Protein AF-A0A1M3NTA5-F1 (afdb_monomer)

Foldseek 3Di:
DDDPDDDDPPDPDDPPPPVLQDLAAKWWKWKAFQVGDTWIWMKGWADDDNFKIKMWTDGVDIKIWIWGDDDQKIKTWIDDPNWIKIKIWGQDPQRKTWIWMDTPPDPGIMTMITHHDD

Sequence (118 aa):
MKHLLAACAVLIATAGAAQAQNVAGSYNVIGVNVNGTDYRGRARIVITSENSCRIIWDVGTVSEGICMRNSNAFTAAYSLKGKVGLAIYQIMNDGSMQGLWTLADTQGVGRETLVPAR

Radius of gyration: 19.53 Å; Cα contacts (8 Å, |Δi|>4): 241; chains: 1; bounding box: 49×52×58 Å

Nearest PDB structures (foldseek):
  8ah9-assembly1_A  TM=8.790E-01  e=3.382E-04  synthetic construc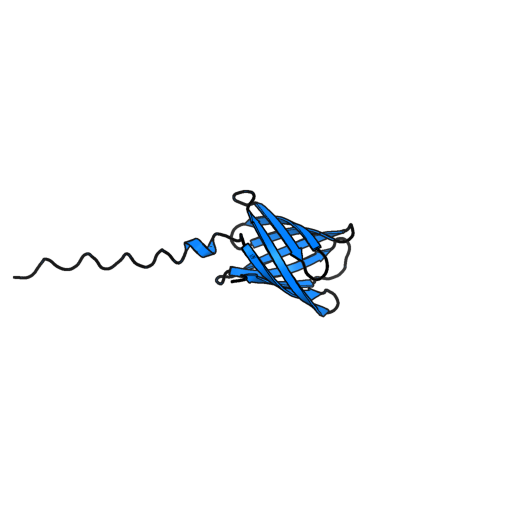t
  6czg-assembly2_B  TM=8.532E-01  e=1.006E-03  synthetic construct
  2flj-assembly1_A  TM=5.642E-01  e=1.076E-01  Locusta migratoria
  1ftp-assembly1_B  TM=5.532E-01  e=1.324E-01  Schistocerca gregaria
  2a0a-assembly1_A  TM=5.587E-01  e=1.685E+00  Dermatophagoides farinae

Solvent-accessible surface area (backbone atoms only — not comparable to full-atom values): 6703 Å² total; per-residue (Å²): 132,92,91,86,88,88,88,86,87,84,82,92,77,70,83,73,65,67,65,80,74,58,82,58,46,47,24,37,35,46,33,31,43,64,88,66,51,76,49,57,37,38,34,40,34,45,73,75,51,100,47,35,29,39,38,38,39,40,58,92,56,79,34,51,28,49,28,41,50,57,93,52,40,38,35,34,44,32,52,55,97,91,34,52,29,47,35,44,24,43,53,44,97,87,63,28,29,49,32,40,32,40,46,66,100,52,90,70,52,24,41,37,35,38,36,70,54,130

Secondary structure (DSSP, 8-state):
------S----SS-TTSSGGG---EEEEEEEE-TTS-EEEEEEEEEE-SSSEEEEEEESSSEEEEEEEEETTEEEEEEEETTEEEEEEEEEPTTS-EEEEEEETT-SS-EEEEEEE--

pLDDT: mean 88.26, std 17.16, range [39.53, 98.75]

Mean predicted aligned error: 8.17 Å

Structure (mmCIF, N/CA/C/O backbone):
data_AF-A0A1M3NTA5-F1
#
_entry.id   AF-A0A1M3NTA5-F1
#
loop_
_atom_site.group_PDB
_atom_site.id
_atom_site.type_symbol
_atom_site.label_atom_id
_atom_site.label_alt_id
_atom_site.label_comp_id
_atom_site.label_asym_id
_atom_site.label_entity_id
_atom_site.label_seq_id
_atom_site.pdbx_PDB_ins_code
_atom_site.Cartn_x
_atom_site.Cartn_y
_atom_site.Cartn_z
_atom_site.occupancy
_atom_site.B_iso_or_equiv
_atom_site.auth_seq_id
_atom_site.auth_comp_id
_atom_site.auth_asym_id
_atom_site.auth_atom_id
_atom_site.pdbx_PDB_model_num
ATOM 1 N N . MET A 1 1 ? -35.380 -38.794 41.077 1.00 39.53 1 MET A N 1
ATOM 2 C CA . MET A 1 1 ? -35.005 -39.300 39.742 1.00 39.53 1 MET A CA 1
ATOM 3 C C . MET A 1 1 ? -34.845 -38.113 38.812 1.00 39.53 1 MET A C 1
ATOM 5 O O . MET A 1 1 ? -35.807 -37.388 38.629 1.00 39.53 1 MET A O 1
ATOM 9 N N . LYS A 1 2 ? -33.595 -37.900 38.369 1.00 45.53 2 LYS A N 1
ATOM 10 C CA . LYS A 1 2 ? -33.146 -37.318 37.091 1.00 45.53 2 LYS A CA 1
ATOM 11 C C . LYS A 1 2 ? -34.108 -36.321 36.444 1.00 45.53 2 LYS A C 1
ATOM 13 O O . LYS A 1 2 ? -35.054 -36.812 35.881 1.00 45.53 2 LYS A O 1
ATOM 18 N N . HIS A 1 3 ? -33.831 -35.014 36.462 1.00 48.41 3 HIS A N 1
ATOM 19 C CA . HIS A 1 3 ? -34.033 -34.068 35.337 1.00 48.41 3 HIS A CA 1
ATOM 20 C C . HIS A 1 3 ? -33.534 -32.675 35.761 1.00 48.41 3 HIS A C 1
ATOM 22 O O . HIS A 1 3 ? -34.300 -31.733 35.895 1.00 48.41 3 HIS A O 1
ATOM 28 N N . LEU A 1 4 ? -32.242 -32.546 36.048 1.00 53.94 4 LEU A N 1
ATOM 29 C CA . LEU A 1 4 ? -31.604 -31.258 36.333 1.00 53.94 4 LEU A CA 1
ATOM 30 C C . LEU A 1 4 ? -30.144 -31.430 35.948 1.00 53.94 4 LEU A C 1
ATOM 32 O O . LEU A 1 4 ? -29.360 -31.779 36.811 1.00 53.94 4 LEU A O 1
ATOM 36 N N . LEU A 1 5 ? -29.825 -31.362 34.652 1.00 52.88 5 LEU A N 1
ATOM 37 C CA . LEU A 1 5 ? -28.461 -31.285 34.095 1.00 52.88 5 LEU A CA 1
ATOM 38 C C . LEU A 1 5 ? -28.557 -31.393 32.564 1.00 52.88 5 LEU A C 1
ATOM 40 O O . LEU A 1 5 ? -28.482 -32.496 32.036 1.00 52.88 5 LEU A O 1
ATOM 44 N N . ALA A 1 6 ? -28.766 -30.276 31.860 1.00 53.50 6 ALA A N 1
ATOM 45 C CA . ALA A 1 6 ? -28.355 -30.103 30.455 1.00 53.50 6 ALA A CA 1
ATOM 46 C C . ALA A 1 6 ? -28.745 -28.703 29.944 1.00 53.50 6 ALA A C 1
ATOM 48 O O . ALA A 1 6 ? -29.707 -28.569 29.196 1.00 53.50 6 ALA A O 1
ATOM 49 N N . ALA A 1 7 ? -28.036 -27.643 30.349 1.00 52.34 7 ALA A N 1
ATOM 50 C CA . ALA A 1 7 ? -28.227 -26.324 29.721 1.00 52.34 7 ALA A CA 1
ATOM 51 C C . ALA A 1 7 ? -27.007 -25.378 29.776 1.00 52.34 7 ALA A C 1
ATOM 53 O O . ALA A 1 7 ? -27.181 -24.175 29.639 1.00 52.34 7 ALA A O 1
ATOM 54 N N . CYS A 1 8 ? -25.774 -25.870 29.968 1.00 51.50 8 CYS A N 1
ATOM 55 C CA . CYS A 1 8 ? -24.600 -24.990 30.154 1.00 51.50 8 CYS A CA 1
ATOM 56 C C . CYS A 1 8 ? -23.442 -25.198 29.164 1.00 51.50 8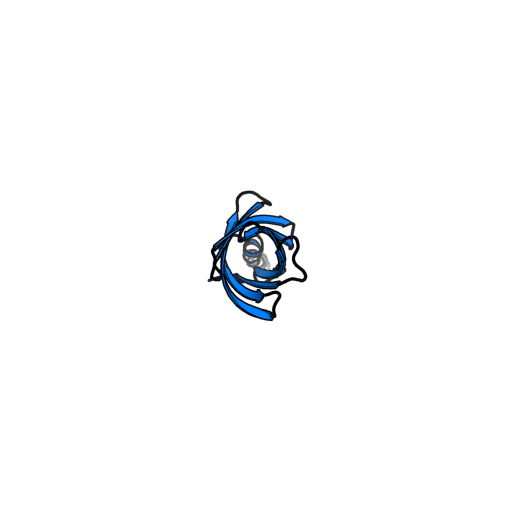 CYS A C 1
ATOM 58 O O . CYS A 1 8 ? -22.317 -24.814 29.464 1.00 51.50 8 CYS A O 1
ATOM 60 N N . ALA A 1 9 ? -23.666 -25.784 27.986 1.00 56.34 9 ALA A N 1
ATOM 61 C CA . ALA A 1 9 ? -22.557 -26.166 27.105 1.00 56.34 9 ALA A CA 1
ATOM 62 C C . ALA A 1 9 ? -22.636 -25.606 25.676 1.00 56.34 9 ALA A C 1
ATOM 64 O O . ALA A 1 9 ? -22.388 -26.355 24.745 1.00 56.34 9 ALA A O 1
ATOM 65 N N . VAL A 1 10 ? -22.947 -24.318 25.466 1.00 58.44 10 VAL A N 1
ATOM 66 C CA . VAL A 1 10 ? -22.699 -23.665 24.157 1.00 58.44 10 VAL A CA 1
ATOM 67 C C . VAL A 1 10 ? -22.434 -22.158 24.316 1.00 58.44 10 VAL A C 1
ATOM 69 O O . VAL A 1 10 ? -23.292 -21.352 23.984 1.00 58.44 10 VAL A O 1
ATOM 72 N N . LEU A 1 11 ? -21.269 -21.734 24.825 1.00 56.88 11 LEU A N 1
ATOM 73 C CA . LEU A 1 11 ? -20.899 -20.300 24.794 1.00 56.88 11 LEU A CA 1
ATOM 74 C C . LEU A 1 11 ? -19.419 -19.983 24.488 1.00 56.88 11 LEU A C 1
ATOM 76 O O . LEU A 1 11 ? -19.045 -18.817 24.501 1.00 56.88 11 LEU A O 1
ATOM 80 N N . ILE A 1 12 ? -18.561 -20.954 24.153 1.00 58.28 12 ILE A N 1
ATOM 81 C CA . ILE A 1 12 ? -17.101 -20.710 24.062 1.00 58.28 12 ILE A CA 1
ATOM 82 C C . ILE A 1 12 ? -16.566 -20.746 22.618 1.00 58.28 12 ILE A C 1
ATOM 84 O O . ILE A 1 12 ? -15.575 -21.411 22.343 1.00 58.28 12 ILE A O 1
ATOM 88 N N . ALA A 1 13 ? -17.194 -20.051 21.663 1.00 56.25 13 ALA A N 1
ATOM 89 C CA . ALA A 1 13 ? -16.658 -20.028 20.289 1.00 56.25 13 ALA A CA 1
ATOM 90 C C . ALA A 1 13 ? -16.772 -18.700 19.518 1.00 56.25 13 ALA A C 1
ATOM 92 O O . ALA A 1 13 ? -16.541 -18.687 18.314 1.00 56.25 13 ALA A O 1
ATOM 93 N N . THR A 1 14 ? -17.081 -17.566 20.156 1.00 52.53 14 THR A N 1
ATOM 94 C CA . THR A 1 14 ? -17.245 -16.289 19.423 1.00 52.53 14 THR A CA 1
ATOM 95 C C . THR A 1 14 ? -16.035 -15.350 19.477 1.00 52.53 14 THR A C 1
ATOM 97 O O . THR A 1 14 ? -15.996 -14.374 18.733 1.00 52.53 14 THR A O 1
ATOM 100 N N . ALA A 1 15 ? -15.002 -15.642 20.274 1.00 52.66 15 ALA A N 1
ATOM 101 C CA . ALA A 1 15 ? -13.859 -14.732 20.433 1.00 52.66 15 ALA A CA 1
ATOM 102 C C . ALA A 1 15 ? -12.893 -14.690 19.226 1.00 52.66 15 ALA A C 1
ATOM 104 O O . ALA A 1 15 ? -12.071 -13.782 19.134 1.00 52.66 15 ALA A O 1
ATOM 105 N N . GLY A 1 16 ? -12.988 -15.635 18.282 1.00 49.69 16 GLY A N 1
ATOM 106 C CA . GLY A 1 16 ? -12.092 -15.698 17.118 1.00 49.69 16 GLY A CA 1
ATOM 107 C C . GLY A 1 16 ? -12.456 -14.756 15.962 1.00 49.69 16 GLY A C 1
ATOM 108 O O . GLY A 1 16 ? -11.601 -14.445 15.138 1.00 49.69 16 GLY A O 1
ATOM 109 N N . ALA A 1 17 ? -13.701 -14.275 15.892 1.00 49.38 17 ALA A N 1
ATOM 110 C CA . ALA A 1 17 ? -14.191 -13.528 14.728 1.00 49.38 17 ALA A CA 1
ATOM 111 C C . ALA A 1 17 ? -13.852 -12.023 14.754 1.00 49.38 17 ALA A C 1
ATOM 113 O O . ALA A 1 17 ? -13.870 -11.372 13.712 1.00 49.38 17 ALA A O 1
ATOM 114 N N . ALA A 1 18 ? -13.510 -11.463 15.919 1.0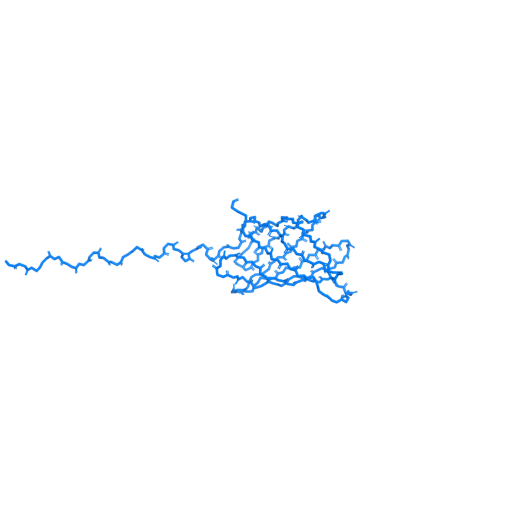0 47.78 18 ALA A N 1
ATOM 115 C CA . ALA A 1 18 ? -13.283 -10.022 16.068 1.00 47.78 18 ALA A CA 1
ATOM 116 C C . ALA A 1 18 ? -11.892 -9.554 15.587 1.00 47.78 18 ALA A C 1
ATOM 118 O O . ALA A 1 18 ? -11.700 -8.374 15.305 1.00 47.78 18 ALA A O 1
ATOM 119 N N . GLN A 1 19 ? -10.917 -10.460 15.453 1.00 49.56 19 GLN A N 1
ATOM 120 C CA . GLN A 1 19 ? -9.569 -10.120 14.966 1.00 49.56 19 GLN A CA 1
ATOM 121 C C . GLN A 1 19 ? -9.522 -9.944 13.436 1.00 49.56 19 GLN A C 1
ATOM 123 O O . GLN A 1 19 ? -8.742 -9.139 12.940 1.00 49.56 19 GLN A O 1
ATOM 128 N N . ALA A 1 20 ? -10.411 -10.604 12.681 1.00 51.66 20 ALA A N 1
ATOM 129 C CA . ALA A 1 20 ? -10.488 -10.481 11.216 1.00 51.66 20 ALA A CA 1
ATOM 130 C C . ALA A 1 20 ? -11.051 -9.121 10.735 1.00 51.66 20 ALA A C 1
ATOM 132 O O . ALA A 1 20 ? -11.089 -8.823 9.537 1.00 51.66 20 ALA A O 1
ATOM 133 N N . GLN A 1 21 ? -11.512 -8.277 11.662 1.00 62.25 21 GLN A N 1
ATOM 134 C CA . GLN A 1 21 ? -12.144 -7.001 11.340 1.00 62.25 21 GLN A CA 1
ATOM 135 C C . GLN A 1 21 ? -11.199 -5.804 11.403 1.00 62.25 21 GLN A C 1
ATOM 137 O O . GLN A 1 21 ? -11.566 -4.767 10.859 1.00 62.25 21 GLN A O 1
ATOM 142 N N . ASN A 1 22 ? -9.992 -5.906 11.965 1.00 79.94 22 ASN A N 1
ATOM 143 C CA . ASN A 1 22 ? -9.098 -4.752 12.062 1.00 79.94 22 ASN A CA 1
ATOM 144 C C . ASN A 1 22 ? -7.822 -4.947 11.235 1.00 79.94 22 ASN A C 1
ATOM 146 O O . ASN A 1 22 ? -7.033 -5.841 11.506 1.00 79.94 22 ASN A O 1
ATOM 150 N N . VAL A 1 23 ? -7.621 -4.082 10.237 1.00 92.81 23 VAL A N 1
ATOM 151 C CA . VAL A 1 23 ? -6.410 -4.068 9.397 1.00 92.81 23 VAL A CA 1
ATOM 152 C C . VAL A 1 23 ? -5.287 -3.207 9.985 1.00 92.81 23 VAL A C 1
ATOM 154 O O . VAL A 1 23 ? -4.194 -3.168 9.424 1.00 92.81 23 VAL A O 1
ATOM 157 N N . ALA A 1 24 ? -5.523 -2.520 11.108 1.00 95.06 24 ALA A N 1
ATOM 158 C CA . ALA A 1 24 ? -4.489 -1.784 11.827 1.00 95.06 24 ALA A CA 1
ATOM 159 C C . ALA A 1 24 ? -3.334 -2.702 12.227 1.00 95.06 24 ALA A C 1
ATOM 161 O O . ALA A 1 24 ? -3.548 -3.834 12.656 1.00 95.06 24 ALA A O 1
ATOM 162 N N . GLY A 1 25 ? -2.115 -2.176 12.189 1.00 96.19 25 GLY A N 1
ATOM 163 C CA . GLY A 1 25 ? -0.957 -2.890 12.707 1.00 96.19 25 GLY A CA 1
ATOM 164 C C . GLY A 1 25 ? 0.264 -2.776 11.819 1.00 96.19 25 GLY A C 1
ATOM 165 O O . GLY A 1 25 ? 0.330 -1.956 10.904 1.00 96.19 25 GLY A O 1
ATOM 166 N N . SER A 1 26 ? 1.258 -3.591 12.144 1.00 98.00 26 SER A N 1
ATOM 167 C CA . SER A 1 26 ? 2.504 -3.694 11.395 1.00 98.00 26 SER A CA 1
ATOM 168 C C . SER A 1 26 ? 2.487 -4.964 10.553 1.00 98.00 26 SER A C 1
ATOM 170 O O . SER A 1 26 ? 1.988 -5.995 10.993 1.00 98.00 26 SER A O 1
ATOM 172 N N . TYR A 1 27 ? 3.078 -4.897 9.367 1.00 98.56 27 TYR A N 1
ATOM 173 C CA . TYR A 1 27 ? 3.156 -5.997 8.415 1.00 98.56 27 TYR A CA 1
ATOM 174 C C . TYR A 1 27 ? 4.585 -6.132 7.901 1.00 98.56 27 TYR A C 1
ATOM 176 O O . TYR A 1 27 ? 5.304 -5.143 7.756 1.00 98.56 27 TYR A O 1
ATOM 184 N N . ASN A 1 28 ? 4.989 -7.359 7.602 1.00 98.62 28 ASN A N 1
ATOM 185 C CA . ASN A 1 28 ? 6.134 -7.637 6.752 1.00 98.62 28 ASN A CA 1
ATOM 186 C C . ASN A 1 28 ? 5.674 -7.591 5.293 1.00 98.62 28 ASN A C 1
ATOM 188 O O . ASN A 1 28 ? 4.643 -8.168 4.953 1.00 98.62 28 ASN A O 1
ATOM 192 N N . VAL A 1 29 ? 6.446 -6.923 4.444 1.00 98.69 29 VAL A N 1
ATOM 193 C CA . VAL A 1 29 ? 6.198 -6.830 3.003 1.00 98.69 29 VAL A CA 1
ATOM 194 C C . VAL A 1 29 ? 7.099 -7.831 2.298 1.00 98.69 29 VAL A C 1
ATOM 196 O O . VAL A 1 29 ? 8.309 -7.847 2.537 1.00 98.69 29 VAL A O 1
ATOM 199 N N . ILE A 1 30 ? 6.517 -8.659 1.435 1.00 98.56 30 ILE A N 1
ATOM 200 C CA . ILE A 1 30 ? 7.242 -9.575 0.551 1.00 98.56 30 ILE A CA 1
ATOM 201 C C . ILE A 1 30 ? 6.716 -9.334 -0.856 1.00 98.56 30 ILE A C 1
ATOM 203 O O . ILE A 1 30 ? 5.539 -9.591 -1.108 1.00 98.56 30 ILE A O 1
ATOM 207 N N . GLY A 1 31 ? 7.554 -8.835 -1.758 1.00 98.38 31 GLY A N 1
ATOM 208 C CA . GLY A 1 31 ? 7.095 -8.453 -3.084 1.00 98.38 31 GLY A CA 1
ATOM 209 C C . GLY A 1 31 ? 8.105 -8.662 -4.194 1.00 98.38 31 GLY A C 1
ATOM 210 O O . GLY A 1 31 ? 9.266 -8.991 -3.966 1.00 98.38 31 GLY A O 1
ATOM 211 N N . VAL A 1 32 ? 7.606 -8.467 -5.408 1.00 98.38 32 VAL A N 1
ATOM 212 C CA . VAL A 1 32 ? 8.326 -8.561 -6.672 1.00 98.38 32 VAL A CA 1
ATOM 213 C C . VAL A 1 32 ? 8.008 -7.303 -7.471 1.00 98.38 32 VAL A C 1
ATOM 215 O O . VAL A 1 32 ? 6.839 -6.963 -7.686 1.00 98.38 32 VAL A O 1
ATOM 218 N N . ASN A 1 33 ? 9.047 -6.585 -7.882 1.00 96.62 33 ASN A N 1
ATOM 219 C CA . ASN A 1 33 ? 8.924 -5.388 -8.706 1.00 96.62 33 ASN A CA 1
ATOM 220 C C . ASN A 1 33 ? 8.409 -5.728 -10.111 1.00 96.62 33 ASN A C 1
ATOM 222 O O . ASN A 1 33 ? 8.467 -6.871 -10.558 1.00 96.62 33 ASN A O 1
ATOM 226 N N . VAL A 1 34 ? 7.982 -4.705 -10.855 1.00 94.94 34 VAL A N 1
ATOM 227 C CA . VAL A 1 34 ? 7.555 -4.838 -12.264 1.00 94.94 34 VAL A CA 1
ATOM 228 C C . VAL A 1 34 ? 8.628 -5.515 -13.136 1.00 94.94 34 VAL A C 1
ATOM 230 O O . VAL A 1 34 ? 8.305 -6.268 -14.049 1.00 94.94 34 VAL A O 1
ATOM 233 N N . ASN A 1 35 ? 9.910 -5.275 -12.844 1.00 94.38 35 ASN A N 1
ATOM 234 C CA . ASN A 1 35 ? 11.055 -5.865 -13.548 1.00 94.38 35 ASN A CA 1
ATOM 235 C C . ASN A 1 35 ? 11.423 -7.287 -13.067 1.00 94.38 35 ASN A C 1
ATOM 237 O O . ASN A 1 35 ? 12.433 -7.828 -13.510 1.00 94.38 35 ASN A O 1
ATOM 241 N N . GLY A 1 36 ? 10.652 -7.873 -12.147 1.00 96.31 36 GLY A N 1
ATOM 242 C CA . GLY A 1 36 ? 10.871 -9.217 -11.618 1.00 96.31 36 GLY A CA 1
ATOM 243 C C . GLY A 1 36 ? 11.834 -9.315 -10.433 1.00 96.31 36 GLY A C 1
ATOM 244 O O . GLY A 1 36 ? 12.044 -10.421 -9.946 1.00 96.31 36 GLY A O 1
ATOM 245 N N . THR A 1 37 ? 12.424 -8.216 -9.946 1.00 97.38 37 THR A N 1
ATOM 246 C CA . THR A 1 37 ? 13.333 -8.289 -8.789 1.00 97.38 37 THR A CA 1
ATOM 247 C C . THR A 1 37 ? 12.571 -8.337 -7.468 1.00 97.38 37 THR A C 1
ATOM 249 O O . THR A 1 37 ? 11.660 -7.535 -7.236 1.00 97.38 37 THR A O 1
ATOM 252 N N . ASP A 1 38 ? 12.990 -9.229 -6.573 1.00 98.25 38 ASP A N 1
ATOM 253 C CA . ASP A 1 38 ? 12.412 -9.354 -5.235 1.00 98.25 38 ASP A CA 1
ATOM 254 C C . ASP A 1 38 ? 12.722 -8.133 -4.360 1.00 98.25 38 ASP A C 1
ATOM 256 O O . ASP A 1 38 ? 13.792 -7.523 -4.447 1.00 98.25 38 ASP A O 1
ATOM 260 N N . TYR A 1 39 ? 11.798 -7.807 -3.461 1.00 97.94 39 TYR A N 1
ATOM 261 C CA . TYR A 1 39 ? 12.010 -6.847 -2.387 1.00 97.94 39 TYR A CA 1
ATOM 262 C C . TYR A 1 39 ? 11.304 -7.284 -1.103 1.00 97.94 39 TYR A C 1
ATOM 264 O O . TYR A 1 39 ? 10.359 -8.078 -1.097 1.00 97.94 39 TYR A O 1
ATOM 272 N N . ARG A 1 40 ? 11.790 -6.753 0.019 1.00 98.44 40 ARG A N 1
ATOM 273 C CA . ARG A 1 40 ? 11.231 -6.978 1.350 1.00 98.44 40 ARG A CA 1
ATOM 274 C C . ARG A 1 40 ? 11.229 -5.683 2.138 1.00 98.44 40 ARG A C 1
ATOM 276 O O . ARG A 1 40 ? 12.034 -4.794 1.879 1.00 98.44 40 ARG A O 1
ATOM 283 N N . GLY A 1 41 ? 10.351 -5.605 3.125 1.00 98.12 41 GLY A N 1
ATOM 284 C CA . GLY A 1 41 ? 10.297 -4.448 4.002 1.00 98.12 41 GLY A CA 1
ATOM 285 C C . GLY A 1 41 ? 9.210 -4.549 5.050 1.00 98.12 41 GLY A C 1
ATOM 286 O O . GLY A 1 41 ? 8.791 -5.642 5.446 1.00 98.12 41 GLY A O 1
ATOM 287 N N . ARG A 1 42 ? 8.755 -3.390 5.509 1.00 98.50 42 ARG A N 1
ATOM 288 C CA . ARG A 1 42 ? 7.717 -3.256 6.527 1.00 98.50 42 ARG A CA 1
ATOM 289 C C . ARG A 1 42 ? 6.631 -2.317 6.036 1.00 98.50 42 ARG A C 1
ATOM 291 O O . ARG A 1 42 ? 6.907 -1.362 5.320 1.00 98.50 42 ARG A O 1
ATOM 298 N N . ALA A 1 43 ? 5.404 -2.576 6.460 1.00 98.56 43 ALA A N 1
ATOM 299 C CA . ALA A 1 43 ? 4.310 -1.634 6.320 1.00 98.56 43 ALA A CA 1
ATOM 300 C C . ALA A 1 43 ? 3.642 -1.403 7.675 1.00 98.56 43 ALA A C 1
ATOM 302 O O . ALA A 1 43 ? 3.641 -2.286 8.538 1.00 98.56 43 ALA A O 1
ATOM 303 N N . ARG A 1 44 ? 3.069 -0.219 7.873 1.00 98.38 44 ARG A N 1
ATOM 304 C CA . ARG A 1 44 ? 2.251 0.096 9.044 1.00 98.38 44 ARG A CA 1
ATOM 305 C C . ARG A 1 44 ? 0.947 0.741 8.616 1.00 98.38 44 ARG A C 1
ATOM 307 O O . ARG A 1 44 ? 0.967 1.718 7.878 1.00 98.38 44 ARG A O 1
ATOM 314 N N . ILE A 1 45 ? -0.160 0.211 9.126 1.00 98.38 45 ILE A N 1
ATOM 315 C CA . ILE A 1 45 ? -1.515 0.702 8.882 1.00 98.38 45 ILE A CA 1
ATOM 316 C C . ILE A 1 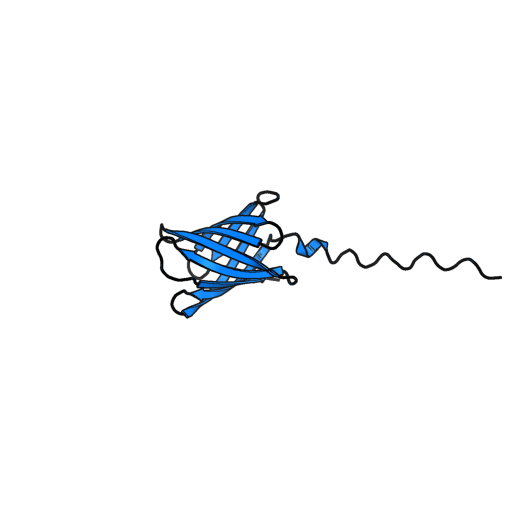45 ? -2.057 1.341 10.160 1.00 98.38 45 ILE A C 1
ATOM 318 O O . ILE A 1 45 ? -2.016 0.739 11.238 1.00 98.38 45 ILE A O 1
ATOM 322 N N . VAL A 1 46 ? -2.589 2.555 10.025 1.00 97.38 46 VAL A N 1
ATOM 323 C CA . VAL A 1 46 ? -3.246 3.319 11.091 1.00 97.38 46 VAL A CA 1
ATOM 324 C C . VAL A 1 46 ? -4.652 3.687 10.631 1.00 97.38 46 VAL A C 1
ATOM 326 O O . VAL A 1 46 ? -4.815 4.380 9.631 1.00 97.38 46 VAL A O 1
ATOM 329 N N . ILE A 1 47 ? -5.673 3.219 11.346 1.00 96.25 47 ILE A N 1
ATOM 330 C CA . ILE A 1 47 ? -7.078 3.498 11.021 1.00 96.25 47 ILE A CA 1
ATOM 331 C C . ILE A 1 47 ? -7.393 4.962 11.321 1.00 96.25 47 ILE A C 1
ATOM 333 O O . ILE A 1 47 ? -7.060 5.457 12.396 1.00 96.25 47 ILE A O 1
ATOM 337 N N . THR A 1 48 ? -8.034 5.644 10.372 1.00 95.69 48 THR A N 1
ATOM 338 C CA . THR A 1 48 ? -8.439 7.053 10.507 1.00 95.69 48 THR A CA 1
ATOM 339 C C . THR A 1 48 ? -9.953 7.233 10.542 1.00 95.69 48 THR A C 1
AT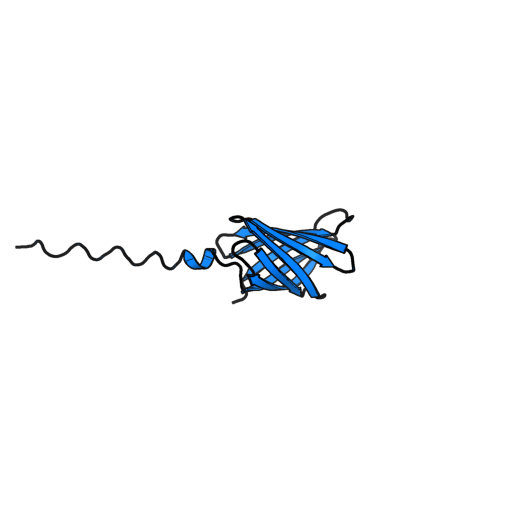OM 341 O O . THR A 1 48 ? -10.429 8.223 11.086 1.00 95.69 48 THR A O 1
ATOM 344 N N . SER A 1 49 ? -10.720 6.296 9.980 1.00 92.44 49 SER A N 1
ATOM 345 C CA . SER A 1 49 ? -12.182 6.224 10.095 1.00 92.44 49 SER A CA 1
ATOM 346 C C . SER A 1 49 ? -12.661 4.780 9.903 1.00 92.44 49 SER A C 1
ATOM 348 O O . SER A 1 49 ? -11.839 3.884 9.735 1.00 92.44 49 SER A O 1
ATOM 350 N N . GLU A 1 50 ? -13.975 4.546 9.885 1.00 88.19 50 GLU A N 1
ATOM 351 C CA . GLU A 1 50 ? -14.568 3.223 9.635 1.00 88.19 50 GLU A CA 1
ATOM 352 C C . GLU A 1 50 ? -14.021 2.549 8.365 1.00 88.19 50 GLU A C 1
ATOM 354 O O . GLU A 1 50 ? -13.649 1.378 8.395 1.00 88.19 50 GLU A O 1
ATOM 359 N N . ASN A 1 51 ? -13.917 3.307 7.268 1.00 91.38 51 ASN A N 1
ATOM 360 C CA . ASN A 1 51 ? -13.512 2.772 5.968 1.00 91.38 51 ASN A CA 1
ATOM 361 C C . ASN A 1 51 ? -12.163 3.305 5.480 1.00 91.38 51 ASN A C 1
ATOM 363 O O . ASN A 1 51 ? -11.685 2.832 4.454 1.00 91.38 51 ASN A O 1
ATOM 367 N N . SER A 1 52 ? -11.534 4.263 6.174 1.00 96.06 52 SER A N 1
ATOM 368 C CA . SER A 1 52 ? -10.276 4.885 5.735 1.00 96.06 52 SER A CA 1
ATOM 369 C C . SER A 1 52 ? -9.127 4.727 6.727 1.00 96.06 52 SER A C 1
ATOM 371 O O . SER A 1 52 ? -9.316 4.620 7.941 1.00 96.06 52 SER A O 1
ATOM 373 N N . CYS A 1 53 ? -7.909 4.740 6.197 1.00 97.56 53 CYS A N 1
ATOM 374 C CA . CYS A 1 53 ? -6.682 4.602 6.964 1.00 97.56 53 CYS A CA 1
ATOM 375 C C . CYS A 1 53 ? -5.504 5.344 6.318 1.00 97.56 53 CYS A C 1
ATOM 377 O O . CYS A 1 53 ? -5.568 5.831 5.186 1.00 97.56 53 CYS A O 1
ATOM 379 N N . ARG A 1 54 ? -4.398 5.412 7.054 1.00 98.25 54 ARG A N 1
ATOM 380 C CA . ARG A 1 54 ? -3.063 5.740 6.552 1.00 98.25 54 ARG A CA 1
ATOM 381 C C . ARG A 1 54 ? -2.235 4.469 6.483 1.00 98.25 54 ARG A C 1
ATOM 383 O O . ARG A 1 5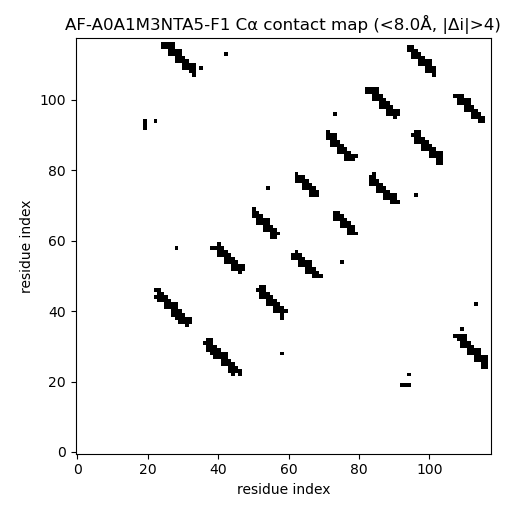4 ? -2.343 3.613 7.363 1.00 98.25 54 ARG A O 1
ATOM 390 N N . ILE A 1 55 ? -1.383 4.381 5.472 1.00 98.50 55 ILE A N 1
ATOM 391 C CA . ILE A 1 55 ? -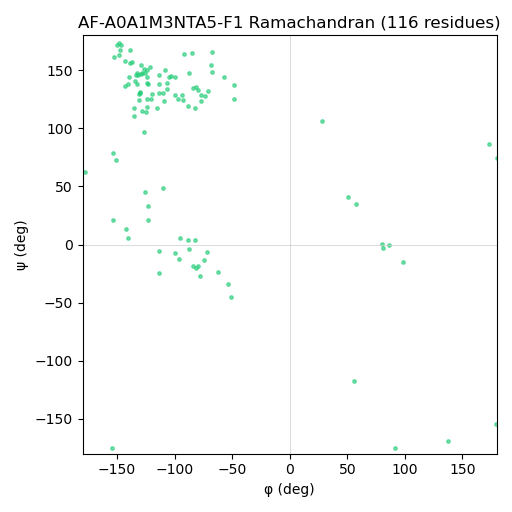0.407 3.306 5.326 1.00 98.50 55 ILE A CA 1
ATOM 392 C C . ILE A 1 55 ? 0.960 3.893 4.986 1.00 98.50 55 ILE A C 1
ATOM 394 O O . ILE A 1 55 ? 1.068 4.848 4.217 1.00 98.50 55 ILE A O 1
ATOM 398 N N . ILE A 1 56 ? 1.992 3.339 5.609 1.00 98.25 56 ILE A N 1
ATOM 399 C CA . ILE A 1 56 ? 3.392 3.706 5.402 1.00 98.25 56 ILE A CA 1
ATOM 400 C C . ILE A 1 56 ? 4.126 2.429 5.017 1.00 98.25 56 ILE A C 1
ATOM 402 O O . ILE A 1 56 ? 4.049 1.458 5.770 1.00 98.25 56 ILE A O 1
ATOM 406 N N . TRP A 1 57 ? 4.829 2.431 3.887 1.00 98.25 57 TRP A N 1
ATOM 407 C CA . TRP A 1 57 ? 5.740 1.359 3.486 1.00 98.25 57 TRP A CA 1
ATOM 408 C C . TRP A 1 57 ? 7.180 1.820 3.638 1.00 98.25 57 TRP A C 1
ATOM 410 O O . TRP A 1 57 ? 7.520 2.930 3.237 1.00 98.25 57 TRP A O 1
ATOM 420 N N . ASP A 1 58 ? 8.023 0.929 4.137 1.00 97.38 58 ASP A N 1
ATOM 421 C CA . ASP A 1 58 ? 9.473 1.045 4.129 1.00 97.38 58 ASP A CA 1
ATOM 422 C C . ASP A 1 58 ? 10.059 -0.225 3.500 1.00 97.38 58 ASP A C 1
ATOM 424 O O . ASP A 1 58 ? 10.154 -1.277 4.137 1.00 97.38 58 ASP A O 1
ATOM 428 N N . VAL A 1 59 ? 10.367 -0.137 2.204 1.00 95.38 59 VAL A N 1
ATOM 429 C CA . VAL A 1 59 ? 10.892 -1.234 1.363 1.00 95.38 59 VAL A CA 1
ATOM 430 C C . VAL A 1 59 ? 12.232 -0.847 0.721 1.00 95.38 59 VAL A C 1
ATOM 432 O O . VAL A 1 59 ? 12.524 -1.192 -0.421 1.00 95.38 59 VAL A O 1
ATOM 435 N N . GLY A 1 60 ? 13.029 -0.054 1.442 1.00 92.75 60 GLY A N 1
ATOM 436 C CA . GLY A 1 60 ? 14.252 0.594 0.946 1.00 92.75 60 GLY A CA 1
ATOM 437 C C . GLY A 1 60 ? 14.038 2.056 0.539 1.00 92.75 60 GLY A C 1
ATOM 438 O O . GLY A 1 60 ? 14.988 2.822 0.399 1.00 92.75 60 GLY A O 1
ATOM 439 N N . THR A 1 61 ? 12.787 2.481 0.383 1.00 92.12 61 THR A N 1
ATOM 440 C CA . THR A 1 61 ? 12.381 3.890 0.372 1.00 92.12 61 THR A CA 1
ATOM 441 C C . THR A 1 61 ? 11.063 3.999 1.120 1.00 92.12 61 THR A C 1
ATOM 443 O O . THR A 1 61 ? 10.181 3.156 0.940 1.00 92.12 61 THR A O 1
ATOM 446 N N . VAL A 1 62 ? 10.934 5.041 1.942 1.00 95.81 62 VAL A N 1
ATOM 447 C CA . VAL A 1 62 ? 9.689 5.317 2.655 1.00 95.81 62 VAL A CA 1
ATOM 448 C C . VAL A 1 62 ? 8.687 5.945 1.694 1.00 95.81 62 VAL A C 1
ATOM 450 O O . VAL A 1 62 ? 8.993 6.919 1.005 1.00 95.81 62 VAL A O 1
ATOM 453 N N . SER A 1 63 ? 7.484 5.386 1.651 1.00 96.25 63 SER A N 1
ATOM 454 C CA . SER A 1 63 ? 6.344 5.963 0.944 1.00 96.25 63 SER A CA 1
ATOM 455 C C . SER A 1 63 ? 5.118 5.929 1.837 1.00 96.25 63 SER A C 1
ATOM 457 O O . SER A 1 63 ? 4.935 5.011 2.636 1.00 96.25 63 SER A O 1
ATOM 459 N N . GLU A 1 64 ? 4.277 6.948 1.708 1.00 96.69 64 GLU A N 1
ATOM 460 C CA . GLU A 1 64 ? 3.066 7.068 2.506 1.00 96.69 64 GLU A CA 1
ATOM 461 C C . GLU A 1 64 ? 1.844 7.247 1.618 1.00 96.69 64 GLU A C 1
ATOM 463 O O . GLU A 1 64 ? 1.900 7.879 0.558 1.00 96.69 64 GLU A O 1
ATOM 468 N N . GLY A 1 65 ? 0.718 6.722 2.087 1.00 97.44 65 GLY A N 1
ATOM 469 C CA . GLY A 1 65 ? -0.526 6.719 1.345 1.00 97.44 65 GLY A CA 1
ATOM 470 C C . GLY A 1 65 ? -1.764 6.811 2.221 1.00 97.44 65 GLY A C 1
ATOM 471 O O . GLY A 1 65 ? -1.735 6.602 3.438 1.00 97.44 65 GLY A O 1
ATOM 472 N N . ILE A 1 66 ? -2.871 7.162 1.576 1.00 98.31 66 ILE A N 1
ATOM 473 C CA . ILE A 1 66 ? -4.204 6.928 2.128 1.00 98.31 66 ILE A CA 1
ATOM 474 C C . ILE A 1 66 ? -4.650 5.535 1.709 1.00 98.31 66 ILE A C 1
ATOM 476 O O . ILE A 1 66 ? -4.312 5.074 0.619 1.00 98.31 66 ILE A O 1
ATOM 480 N N . CYS A 1 67 ? -5.424 4.879 2.556 1.00 98.19 67 CYS A N 1
ATOM 481 C CA . CYS A 1 67 ? -6.050 3.615 2.238 1.00 98.19 67 CYS A CA 1
ATOM 482 C C . CYS A 1 67 ? -7.540 3.637 2.533 1.00 98.19 67 CYS A C 1
ATOM 484 O O . CYS A 1 67 ? -8.024 4.407 3.365 1.00 98.19 67 CYS A O 1
ATOM 486 N N . MET A 1 68 ? -8.259 2.787 1.812 1.00 97.31 68 MET A N 1
ATOM 487 C CA . MET A 1 68 ? -9.671 2.535 2.011 1.00 97.31 68 MET A CA 1
ATOM 488 C C . MET A 1 68 ? -9.917 1.034 1.990 1.00 97.31 68 MET A C 1
ATOM 490 O O . MET A 1 68 ? -9.342 0.308 1.172 1.00 97.31 68 MET A O 1
ATOM 494 N N . ARG A 1 69 ? -10.797 0.580 2.875 1.00 94.88 69 ARG A N 1
ATOM 495 C CA . ARG A 1 69 ? -11.265 -0.798 2.917 1.00 94.88 69 ARG A CA 1
ATOM 496 C C . ARG A 1 69 ? -12.742 -0.851 2.564 1.00 94.88 69 ARG A C 1
ATOM 498 O O . ARG A 1 69 ? -13.530 -0.054 3.056 1.00 94.88 69 ARG A O 1
ATOM 505 N N . ASN A 1 70 ? -13.106 -1.844 1.764 1.00 93.69 70 ASN A N 1
ATOM 506 C CA . ASN A 1 70 ? -14.486 -2.258 1.572 1.00 93.69 70 ASN A CA 1
ATOM 507 C C . ASN A 1 70 ? -14.545 -3.788 1.624 1.00 93.69 70 ASN A C 1
ATOM 509 O O . ASN A 1 70 ? -14.042 -4.466 0.729 1.00 93.69 70 ASN A O 1
ATOM 513 N N . SER A 1 71 ? -15.148 -4.340 2.677 1.00 91.56 71 SER A N 1
ATOM 514 C CA . SER A 1 71 ? -15.200 -5.789 2.909 1.00 91.56 71 SER A CA 1
ATOM 515 C C . SER A 1 71 ? -13.795 -6.426 2.929 1.00 91.56 71 SER A C 1
ATOM 517 O O . SER A 1 71 ? -12.983 -6.096 3.799 1.00 91.56 71 SER A O 1
ATOM 519 N N . ASN A 1 72 ? -13.493 -7.336 1.999 1.00 94.12 72 ASN A N 1
ATOM 520 C CA . ASN A 1 72 ? -12.185 -7.975 1.847 1.00 94.12 72 ASN A CA 1
ATOM 521 C C . ASN A 1 72 ? -11.281 -7.281 0.813 1.00 94.12 72 ASN A C 1
ATOM 523 O O . ASN A 1 72 ? -10.197 -7.784 0.536 1.00 94.12 72 ASN A O 1
ATOM 527 N N . ALA A 1 73 ? -11.694 -6.145 0.251 1.00 96.44 73 ALA A N 1
ATOM 528 C CA . ALA A 1 73 ? -10.849 -5.324 -0.602 1.00 96.44 73 ALA A CA 1
ATOM 529 C C . ALA A 1 73 ? -10.172 -4.232 0.233 1.00 96.44 73 ALA A C 1
ATOM 531 O O . ALA A 1 73 ? -10.834 -3.480 0.953 1.00 96.44 73 ALA A O 1
ATOM 532 N N . PHE A 1 74 ? -8.853 -4.126 0.109 1.00 97.94 74 PHE A N 1
ATOM 533 C CA . PHE A 1 74 ? -8.056 -3.035 0.657 1.00 97.94 74 PHE A CA 1
ATOM 534 C C . PHE A 1 74 ? -7.361 -2.327 -0.500 1.00 97.94 74 PHE A C 1
ATOM 536 O O . PHE A 1 74 ? -6.740 -2.964 -1.345 1.00 97.94 74 PHE A O 1
ATOM 543 N N . THR A 1 75 ? -7.470 -1.008 -0.560 1.00 98.31 75 THR A N 1
ATOM 544 C CA . THR A 1 75 ? -6.852 -0.200 -1.616 1.00 98.31 75 THR A CA 1
ATOM 545 C C . THR A 1 75 ? -6.058 0.925 -0.995 1.00 98.31 75 THR A C 1
ATOM 547 O O . THR A 1 75 ? -6.440 1.437 0.057 1.00 98.31 75 THR A O 1
ATOM 550 N N . ALA A 1 76 ? -4.963 1.316 -1.633 1.00 98.44 76 ALA A N 1
ATOM 551 C CA . ALA A 1 76 ? -4.162 2.431 -1.172 1.00 98.44 76 ALA A CA 1
ATOM 552 C C . ALA A 1 76 ? -3.605 3.249 -2.333 1.00 98.44 76 ALA A C 1
ATOM 554 O O . ALA A 1 76 ? -3.096 2.697 -3.306 1.00 98.44 76 ALA A O 1
ATOM 555 N N . ALA A 1 77 ? -3.681 4.569 -2.199 1.00 98.50 77 ALA A N 1
ATOM 556 C CA . ALA A 1 77 ? -3.027 5.513 -3.091 1.00 98.50 77 ALA A CA 1
ATOM 557 C C . ALA A 1 77 ? -1.838 6.137 -2.361 1.00 98.50 77 ALA A C 1
ATOM 559 O O . ALA A 1 77 ? -1.972 6.553 -1.208 1.00 98.50 77 ALA A O 1
ATOM 560 N N . TYR A 1 78 ? -0.686 6.209 -3.019 1.00 97.69 78 TYR A N 1
ATOM 561 C CA . TYR A 1 78 ? 0.565 6.684 -2.428 1.00 97.69 78 TYR A CA 1
ATOM 562 C C . TYR A 1 78 ? 1.335 7.580 -3.396 1.00 97.69 78 TYR A C 1
ATOM 564 O O . TYR A 1 78 ? 1.012 7.659 -4.579 1.00 97.69 78 TYR A O 1
ATOM 572 N N . SER A 1 79 ? 2.350 8.277 -2.892 1.00 94.25 79 SER A N 1
ATOM 573 C CA . SER A 1 79 ? 3.296 9.016 -3.729 1.00 94.25 79 SER A CA 1
ATOM 574 C C . SER A 1 79 ? 4.671 8.375 -3.631 1.00 94.25 79 SER A C 1
ATOM 576 O O . SER A 1 79 ? 5.169 8.126 -2.532 1.00 94.25 79 SER A O 1
ATOM 578 N N . LEU A 1 80 ? 5.291 8.114 -4.779 1.00 92.00 80 LEU A N 1
ATOM 579 C CA . LEU A 1 80 ? 6.659 7.620 -4.857 1.00 92.00 80 LEU A CA 1
ATOM 580 C C . LEU A 1 80 ? 7.411 8.391 -5.937 1.00 92.00 80 LEU A C 1
ATOM 582 O O . LEU A 1 80 ? 7.058 8.334 -7.113 1.00 92.00 80 LEU A O 1
ATOM 586 N N . LYS A 1 81 ? 8.461 9.116 -5.532 1.00 89.44 81 LYS A N 1
ATOM 587 C CA . LYS A 1 81 ? 9.316 9.912 -6.435 1.00 89.44 81 LYS A CA 1
ATOM 588 C C . LYS A 1 81 ? 8.510 10.839 -7.366 1.00 89.44 81 LYS A C 1
ATOM 590 O O . LYS A 1 81 ? 8.813 10.955 -8.549 1.00 89.44 81 LYS A O 1
ATOM 595 N N . GLY A 1 82 ? 7.462 11.472 -6.833 1.00 90.31 82 GLY A N 1
ATOM 596 C CA . GLY A 1 82 ? 6.604 12.402 -7.577 1.00 90.31 82 GLY A CA 1
ATOM 597 C C . GLY A 1 82 ? 5.542 11.747 -8.468 1.00 90.31 82 GLY A C 1
ATOM 598 O O . GLY A 1 82 ? 4.779 12.467 -9.103 1.00 90.31 82 GLY A O 1
ATOM 599 N N . LYS A 1 83 ? 5.451 10.410 -8.505 1.00 94.38 83 LYS A N 1
ATOM 600 C CA . LYS A 1 83 ? 4.379 9.683 -9.196 1.00 94.38 83 LYS A CA 1
ATOM 601 C C . LYS A 1 83 ? 3.301 9.223 -8.221 1.00 94.38 83 LYS A C 1
ATOM 603 O O . LYS A 1 83 ? 3.611 8.797 -7.108 1.00 94.38 83 LYS A O 1
ATOM 608 N N . VAL A 1 84 ? 2.050 9.242 -8.678 1.00 97.50 84 VAL A N 1
ATOM 609 C CA . VAL A 1 84 ? 0.930 8.601 -7.977 1.00 97.50 84 VAL A CA 1
ATOM 610 C C . VAL A 1 84 ? 1.052 7.092 -8.141 1.00 97.50 84 VAL A C 1
ATOM 612 O O . VAL A 1 84 ? 1.190 6.596 -9.256 1.00 97.50 84 VAL A O 1
ATOM 615 N N . GLY A 1 85 ? 1.004 6.367 -7.034 1.00 97.81 85 GLY A N 1
ATOM 616 C CA . GLY A 1 85 ? 0.917 4.918 -6.994 1.00 97.81 85 GLY A CA 1
ATOM 617 C C . GLY A 1 85 ? -0.458 4.454 -6.541 1.00 97.81 85 GLY A C 1
ATOM 618 O O . GLY A 1 85 ? -1.124 5.135 -5.758 1.00 97.81 85 GLY A O 1
ATOM 619 N N . LEU A 1 86 ? -0.871 3.288 -7.028 1.00 98.38 86 LEU A N 1
ATOM 620 C CA . LEU A 1 86 ? -2.097 2.613 -6.619 1.00 98.38 86 LEU A CA 1
ATOM 621 C C . LEU A 1 86 ? -1.773 1.162 -6.284 1.00 98.38 86 LEU A C 1
ATOM 623 O O . LEU A 1 86 ? -1.147 0.468 -7.083 1.00 98.38 86 LEU A O 1
ATOM 627 N N . ALA A 1 87 ? -2.238 0.710 -5.127 1.00 98.56 87 ALA A N 1
ATOM 628 C CA . ALA A 1 87 ? -2.156 -0.670 -4.689 1.00 98.56 87 ALA A CA 1
ATOM 629 C C . ALA A 1 87 ? -3.552 -1.208 -4.359 1.00 98.56 87 ALA A C 1
ATOM 631 O O . ALA A 1 87 ? -4.379 -0.509 -3.767 1.00 98.56 87 ALA A O 1
ATOM 632 N N . ILE A 1 88 ? -3.815 -2.451 -4.755 1.00 98.62 88 ILE A N 1
ATOM 633 C CA . ILE A 1 88 ? -5.069 -3.164 -4.502 1.00 98.62 88 ILE A CA 1
ATOM 634 C C . ILE A 1 88 ? -4.715 -4.521 -3.915 1.00 98.62 88 ILE A C 1
ATOM 636 O O . ILE A 1 88 ? -3.894 -5.243 -4.479 1.00 98.62 88 ILE A O 1
ATOM 640 N N . TYR A 1 89 ? -5.368 -4.874 -2.814 1.00 98.62 89 TYR A N 1
ATOM 641 C CA . TYR A 1 89 ? -5.153 -6.118 -2.101 1.00 98.62 89 TYR A CA 1
ATOM 642 C C . TYR A 1 89 ? -6.474 -6.811 -1.795 1.00 98.62 89 TYR A C 1
ATOM 644 O O . TYR A 1 89 ? -7.480 -6.175 -1.465 1.00 98.62 89 TYR A O 1
ATOM 652 N N . GLN A 1 90 ? -6.427 -8.136 -1.828 1.00 98.25 90 GLN A N 1
ATOM 653 C CA . GLN A 1 90 ? -7.412 -9.000 -1.208 1.00 98.25 90 GLN A CA 1
ATOM 654 C C . GLN A 1 90 ? -6.947 -9.350 0.206 1.00 98.25 90 GLN A C 1
ATOM 656 O O . GLN A 1 90 ? -5.850 -9.875 0.395 1.00 98.25 90 GLN A O 1
ATOM 661 N N . ILE A 1 91 ? -7.793 -9.065 1.193 1.00 96.94 91 ILE A N 1
ATOM 662 C CA . ILE A 1 91 ? -7.609 -9.492 2.579 1.00 96.94 91 ILE A CA 1
ATOM 663 C C . ILE A 1 91 ? -7.999 -10.968 2.671 1.00 96.94 91 ILE A C 1
ATOM 665 O O . ILE A 1 91 ? -9.123 -11.350 2.333 1.00 96.94 91 ILE A O 1
ATOM 669 N N . MET A 1 92 ? -7.063 -11.783 3.137 1.00 96.38 92 MET A N 1
ATOM 670 C CA . MET A 1 92 ? -7.213 -13.220 3.312 1.00 96.38 92 MET A CA 1
ATOM 671 C C . MET A 1 92 ? -7.709 -13.554 4.725 1.00 96.38 92 MET A C 1
ATOM 673 O O . MET A 1 92 ? -7.625 -12.743 5.648 1.00 96.38 92 MET A O 1
ATOM 677 N N . ASN A 1 93 ? -8.192 -14.784 4.915 1.00 92.75 93 ASN A N 1
ATOM 678 C CA . ASN A 1 93 ? -8.734 -15.243 6.202 1.00 92.75 93 ASN A CA 1
ATOM 679 C C . ASN A 1 93 ? -7.699 -15.251 7.342 1.00 92.75 93 ASN A C 1
ATOM 681 O O . ASN A 1 93 ? -8.081 -15.193 8.507 1.00 92.75 93 ASN A O 1
ATOM 685 N N . ASP A 1 94 ? -6.407 -15.333 7.020 1.00 92.31 94 ASP A N 1
ATOM 686 C CA . ASP A 1 94 ? -5.298 -15.304 7.982 1.00 92.31 94 ASP A CA 1
ATOM 687 C C . ASP A 1 94 ? -4.805 -13.878 8.303 1.00 92.31 94 ASP A C 1
ATOM 689 O O . ASP A 1 94 ? -3.824 -13.708 9.027 1.00 92.31 94 ASP A O 1
ATOM 693 N N . GLY A 1 95 ? -5.470 -12.852 7.762 1.00 93.50 95 GLY A N 1
ATOM 694 C CA . GLY A 1 95 ? -5.091 -11.447 7.908 1.00 93.50 95 GLY A CA 1
ATOM 695 C C . GLY A 1 95 ? -3.971 -10.997 6.968 1.00 93.50 95 GLY A C 1
ATOM 696 O O . GLY A 1 95 ? -3.629 -9.814 6.968 1.00 93.50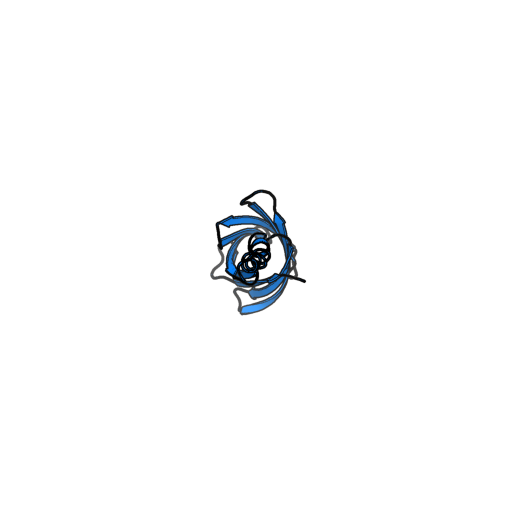 95 GLY A O 1
ATOM 697 N N . SER A 1 96 ? -3.404 -11.895 6.153 1.00 97.00 96 SER A N 1
ATOM 698 C CA . SER A 1 96 ? -2.503 -11.488 5.075 1.00 97.00 96 SER A CA 1
ATOM 699 C C . SER A 1 96 ? -3.260 -10.726 3.988 1.00 97.00 96 SER A C 1
ATOM 701 O O . SER A 1 96 ? -4.471 -10.881 3.816 1.00 97.00 96 SER A O 1
ATOM 703 N N . MET A 1 97 ? -2.551 -9.872 3.253 1.00 98.31 97 MET A N 1
ATOM 704 C CA . MET A 1 97 ? -3.124 -9.122 2.139 1.00 98.31 97 MET A CA 1
ATOM 705 C C . MET A 1 97 ? -2.311 -9.379 0.883 1.00 98.31 97 MET A C 1
ATOM 707 O O . MET A 1 97 ? -1.149 -8.984 0.813 1.00 98.31 97 MET A O 1
ATOM 711 N N . GLN A 1 98 ? -2.914 -10.038 -0.102 1.00 98.56 98 GLN A N 1
ATOM 712 C CA . GLN A 1 98 ? -2.274 -10.339 -1.383 1.00 98.56 98 GLN A CA 1
ATOM 713 C C . GLN A 1 98 ? -2.681 -9.288 -2.402 1.00 98.56 98 GLN A C 1
ATOM 715 O O . GLN A 1 98 ? -3.875 -9.067 -2.606 1.00 98.56 98 GLN A O 1
ATOM 720 N N . GLY A 1 99 ? -1.712 -8.636 -3.038 1.00 98.31 99 GLY A N 1
ATOM 721 C CA . GLY A 1 99 ? -2.005 -7.489 -3.879 1.00 98.31 99 GLY A CA 1
ATOM 722 C C . GLY A 1 99 ? -1.088 -7.286 -5.068 1.00 98.31 99 GLY A C 1
ATOM 723 O O . GLY A 1 99 ? -0.073 -7.959 -5.267 1.00 98.31 99 GLY A O 1
ATOM 724 N N . LEU A 1 100 ? -1.505 -6.311 -5.865 1.00 98.56 100 LEU A N 1
ATOM 725 C CA . LEU A 1 100 ? -0.777 -5.754 -6.991 1.00 98.56 100 LEU A CA 1
ATOM 726 C C . LEU A 1 100 ? -0.647 -4.250 -6.779 1.00 98.56 100 LEU A C 1
ATOM 728 O O . LEU A 1 100 ? -1.540 -3.620 -6.207 1.00 98.56 100 LEU A O 1
ATOM 732 N N . TRP A 1 101 ? 0.429 -3.670 -7.292 1.00 98.38 101 TRP A N 1
ATOM 733 C CA . TRP A 1 101 ? 0.619 -2.226 -7.292 1.00 98.38 101 TRP A CA 1
ATOM 734 C C . TRP A 1 101 ? 1.162 -1.741 -8.628 1.00 98.38 101 TRP A C 1
ATOM 736 O O . TRP A 1 101 ? 1.774 -2.489 -9.394 1.00 98.38 101 TRP A O 1
ATOM 746 N N . THR A 1 102 ? 0.939 -0.465 -8.910 1.00 97.75 102 THR A N 1
ATOM 747 C CA . THR A 1 102 ? 1.497 0.213 -10.076 1.00 97.75 102 THR A CA 1
ATOM 748 C C . THR A 1 102 ? 1.765 1.682 -9.769 1.00 97.75 102 THR A C 1
ATOM 750 O O . THR A 1 102 ? 1.310 2.215 -8.756 1.00 97.75 102 THR A O 1
ATOM 753 N N . LEU A 1 103 ? 2.503 2.334 -10.662 1.00 96.56 103 LEU A N 1
ATOM 754 C CA . LEU A 1 103 ? 2.701 3.778 -10.680 1.00 96.56 103 LEU A CA 1
ATOM 755 C C . LEU A 1 103 ? 2.032 4.346 -11.928 1.00 96.56 103 LEU A C 1
ATOM 757 O O . LEU A 1 103 ? 2.067 3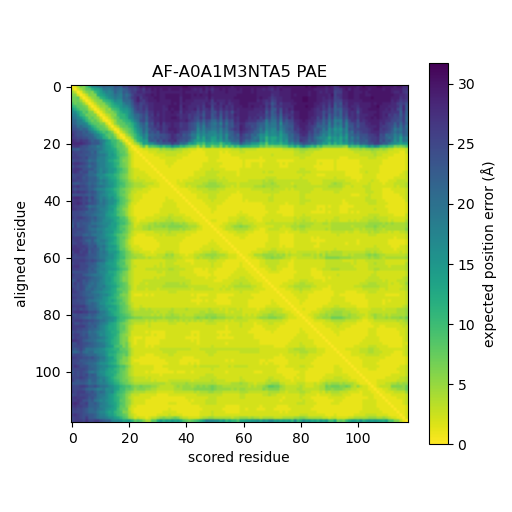.721 -12.988 1.00 96.56 103 LEU A O 1
ATOM 761 N N . ALA A 1 104 ? 1.493 5.556 -11.816 1.00 96.38 104 ALA A N 1
ATOM 762 C CA . ALA A 1 104 ? 0.948 6.297 -12.941 1.00 96.38 104 ALA A CA 1
ATOM 763 C C . ALA A 1 104 ? 1.929 6.299 -14.126 1.00 96.38 104 ALA A C 1
ATOM 765 O O . ALA A 1 104 ? 3.157 6.433 -13.967 1.00 96.38 104 ALA A O 1
ATOM 766 N N . ASP A 1 105 ? 1.360 6.096 -15.313 1.00 94.25 105 ASP A N 1
ATOM 767 C CA . ASP A 1 105 ? 2.064 6.145 -16.593 1.00 94.25 105 ASP A CA 1
ATOM 768 C C . ASP A 1 105 ? 3.242 5.157 -16.678 1.00 94.25 105 ASP A C 1
ATOM 770 O O . ASP A 1 105 ? 4.293 5.454 -17.246 1.00 94.25 105 ASP A O 1
ATOM 774 N N . THR A 1 106 ? 3.098 3.983 -16.053 1.00 90.62 106 THR A N 1
ATOM 775 C CA . THR A 1 106 ? 4.084 2.892 -16.090 1.00 90.62 106 THR A CA 1
ATOM 776 C C . THR A 1 106 ? 3.425 1.617 -16.613 1.00 90.62 106 THR A C 1
ATOM 778 O O . THR A 1 106 ? 2.295 1.297 -16.250 1.00 90.62 106 THR A O 1
ATOM 781 N N . GLN A 1 107 ? 4.118 0.876 -17.479 1.00 94.44 107 GLN A N 1
ATOM 782 C CA . GLN A 1 107 ? 3.621 -0.401 -17.989 1.00 94.44 107 GLN A CA 1
ATOM 783 C C . GLN A 1 107 ? 3.847 -1.516 -16.962 1.00 94.44 107 GLN A C 1
ATOM 785 O O . GLN A 1 107 ? 4.955 -1.685 -16.460 1.00 94.44 107 GLN A O 1
ATOM 790 N N . GLY A 1 108 ? 2.810 -2.317 -16.712 1.00 95.81 108 GLY A N 1
ATOM 791 C CA . GLY A 1 108 ? 2.877 -3.488 -15.840 1.00 95.81 108 GLY A CA 1
ATOM 792 C C . GLY A 1 108 ? 2.533 -3.206 -14.376 1.00 95.81 108 GLY A C 1
ATOM 793 O O . GLY A 1 108 ? 2.102 -2.114 -13.998 1.00 95.81 108 GLY A O 1
ATOM 794 N N . VAL A 1 109 ? 2.683 -4.247 -13.557 1.00 98.06 109 VAL A N 1
ATOM 795 C CA . VAL A 1 109 ? 2.351 -4.235 -12.128 1.00 98.06 109 VAL A CA 1
ATOM 796 C C . VAL A 1 109 ? 3.417 -4.981 -11.336 1.00 98.06 109 VAL A C 1
ATOM 798 O O . VAL A 1 109 ? 3.956 -5.983 -11.807 1.00 98.06 109 VAL A O 1
ATOM 801 N N . GLY A 1 110 ? 3.711 -4.493 -10.136 1.00 98.19 110 GLY A N 1
ATOM 802 C CA . GLY A 1 110 ? 4.393 -5.281 -9.119 1.00 98.19 110 GLY A CA 1
ATOM 803 C C . GLY A 1 110 ? 3.390 -6.124 -8.338 1.00 98.19 110 GLY A C 1
ATOM 804 O O . GLY A 1 110 ? 2.178 -5.894 -8.400 1.00 98.19 110 GLY A O 1
ATOM 805 N N . ARG A 1 111 ? 3.891 -7.117 -7.605 1.00 98.62 111 ARG A N 1
ATOM 806 C CA . ARG A 1 111 ? 3.086 -7.966 -6.717 1.00 98.62 111 ARG A CA 1
ATOM 807 C C . ARG A 1 111 ? 3.654 -7.914 -5.318 1.00 98.62 111 ARG A C 1
ATOM 809 O O . ARG A 1 111 ? 4.870 -7.913 -5.167 1.00 98.62 111 ARG A O 1
ATOM 816 N N . GLU A 1 112 ? 2.802 -7.958 -4.307 1.00 98.56 112 GLU A N 1
ATOM 817 C CA . GLU A 1 112 ? 3.271 -8.145 -2.937 1.00 98.56 112 GLU A CA 1
ATOM 818 C C . GLU A 1 112 ? 2.246 -8.812 -2.036 1.00 98.56 112 GLU A C 1
ATOM 820 O O . GLU A 1 112 ? 1.050 -8.853 -2.320 1.00 98.56 112 GLU A O 1
ATOM 825 N N . THR A 1 113 ? 2.747 -9.349 -0.930 1.00 98.75 113 THR A N 1
ATOM 826 C CA . THR A 1 113 ? 1.952 -9.837 0.187 1.00 98.75 113 THR A CA 1
ATOM 827 C C . THR A 1 113 ? 2.343 -9.081 1.449 1.00 98.75 113 THR A C 1
ATOM 829 O O . THR A 1 113 ? 3.519 -9.057 1.826 1.00 98.75 113 THR A O 1
ATOM 832 N N . LEU A 1 114 ? 1.352 -8.486 2.114 1.00 98.62 114 LEU A N 1
ATOM 833 C CA . LEU A 1 114 ? 1.487 -7.966 3.470 1.00 98.62 114 LEU A CA 1
ATOM 834 C C . LEU A 1 114 ? 1.161 -9.093 4.446 1.00 98.62 114 LEU A C 1
ATOM 836 O O . LEU A 1 114 ? 0.050 -9.616 4.450 1.00 98.62 114 LEU A O 1
ATOM 840 N N . VAL A 1 115 ? 2.125 -9.468 5.278 1.00 98.12 115 VAL A N 1
ATOM 841 C CA . VAL A 1 115 ? 1.969 -10.515 6.293 1.00 98.12 115 VAL A CA 1
ATOM 842 C C . VAL A 1 115 ? 1.954 -9.854 7.668 1.00 98.12 115 VAL A C 1
ATOM 844 O O . VAL A 1 115 ? 2.927 -9.163 7.974 1.00 98.12 115 VAL A O 1
ATOM 847 N N . PRO A 1 116 ? 0.918 -10.040 8.508 1.00 97.06 116 PRO A N 1
ATOM 848 C CA . PRO A 1 116 ? 0.891 -9.477 9.854 1.00 97.06 116 PRO A CA 1
ATOM 849 C C . PRO A 1 116 ? 2.194 -9.755 10.614 1.00 97.06 116 PRO A C 1
ATOM 851 O O . PRO A 1 116 ? 2.642 -10.900 10.722 1.00 97.06 116 PRO A O 1
ATOM 854 N N . ALA A 1 117 ? 2.830 -8.698 11.113 1.00 92.88 117 ALA A N 1
ATOM 855 C CA . ALA A 1 117 ? 4.001 -8.816 11.965 1.00 92.88 117 ALA A CA 1
ATOM 856 C C . ALA A 1 117 ? 3.520 -9.088 13.395 1.00 92.88 117 ALA A C 1
ATOM 858 O O . ALA A 1 117 ? 2.797 -8.268 13.961 1.00 92.88 117 ALA A O 1
ATOM 859 N N . ARG A 1 118 ? 3.889 -10.250 13.939 1.00 75.31 118 ARG A N 1
ATOM 860 C CA . ARG A 1 118 ? 3.676 -10.579 15.355 1.00 75.31 118 ARG A CA 1
ATOM 861 C C . ARG A 1 118 ? 4.631 -9.797 16.248 1.00 75.31 118 ARG A C 1
ATOM 863 O O . ARG A 1 118 ? 5.757 -9.509 15.778 1.00 75.31 118 ARG A O 1
#